Protein AF-A0A416MDY5-F1 (afdb_monomer_lite)

Secondary structure (DSSP, 8-state):
---PPP----------S-SSHHHHHHHHHHHHHHHHHHHS-TTTEEEEEETTTEEEEEESSS-EEEEEGGG--

Foldseek 3Di:
DDDDDPDPPPPDPDPPPDPDPVSVVVVLVVLVVVVCVVPDPPPQWDWDDDPDFWIWIAGPVRDIDIDGCVNRD

Sequence (73 aa):
MTVVAPKKVRSQMKISGAKTIAEYKEIRAKKIQKWIDSHFVEGSVKWEFDGANAIKVTDKTGDSMLVQLSEID

pLDDT: mean 80.85, std 17.16, range [41.06, 96.56]

Radius of gyration: 16.07 Å; chains: 1; bounding box: 26×50×34 Å

Structure (mmCIF, N/CA/C/O backbone):
data_AF-A0A416MDY5-F1
#
_entry.id   AF-A0A416MDY5-F1
#
loop_
_atom_site.group_PDB
_atom_site.id
_atom_site.type_symbol
_atom_site.label_atom_id
_atom_site.label_alt_id
_atom_site.label_comp_id
_atom_site.label_asym_id
_atom_site.label_entity_id
_atom_site.label_seq_id
_atom_site.pdbx_PDB_ins_code
_atom_site.Cartn_x
_atom_site.Cartn_y
_atom_site.Cartn_z
_atom_site.occupancy
_atom_site.B_iso_or_equiv
_atom_site.auth_seq_id
_atom_site.auth_comp_id
_atom_site.auth_asym_id
_atom_site.auth_atom_id
_atom_site.pdbx_PDB_model_num
ATOM 1 N N . MET A 1 1 ? 5.446 -44.451 -17.060 1.00 41.66 1 MET A N 1
ATOM 2 C CA . MET A 1 1 ? 5.527 -43.096 -17.650 1.00 41.66 1 MET A CA 1
ATOM 3 C C . MET A 1 1 ? 4.758 -42.154 -16.744 1.00 41.66 1 MET A C 1
ATOM 5 O O . MET A 1 1 ? 3.542 -42.262 -16.681 1.00 41.66 1 MET A O 1
ATOM 9 N N . THR A 1 2 ? 5.442 -41.309 -15.977 1.00 41.06 2 THR A N 1
ATOM 10 C CA . THR A 1 2 ? 4.779 -40.384 -15.046 1.00 41.06 2 THR A CA 1
ATOM 11 C C . THR A 1 2 ? 4.555 -39.059 -15.764 1.00 41.06 2 THR A C 1
ATOM 13 O O . THR A 1 2 ? 5.508 -38.343 -16.059 1.00 41.06 2 THR A O 1
ATOM 16 N N . VAL A 1 3 ? 3.302 -38.759 -16.097 1.00 50.22 3 VAL A N 1
ATOM 17 C CA . VAL A 1 3 ? 2.892 -37.462 -16.651 1.00 50.22 3 VAL A CA 1
ATOM 18 C C . VAL A 1 3 ? 2.951 -36.422 -15.533 1.00 50.22 3 VAL A C 1
ATOM 20 O O . VAL A 1 3 ? 2.106 -36.396 -14.643 1.00 50.22 3 VAL A O 1
ATOM 23 N N . VAL A 1 4 ? 3.982 -35.580 -15.554 1.00 55.47 4 VAL A N 1
ATOM 24 C CA . VAL A 1 4 ? 4.068 -34.385 -14.708 1.00 55.47 4 VAL A CA 1
ATOM 25 C C . VAL A 1 4 ? 3.173 -33.297 -15.300 1.00 55.47 4 VAL A C 1
ATOM 27 O O . VAL A 1 4 ? 3.376 -32.863 -16.432 1.00 55.47 4 VAL A O 1
ATOM 30 N N . ALA A 1 5 ? 2.167 -32.869 -14.537 1.00 62.81 5 ALA A N 1
ATOM 31 C CA . ALA A 1 5 ? 1.281 -31.767 -14.900 1.00 62.81 5 ALA A CA 1
ATOM 32 C C . ALA A 1 5 ? 2.078 -30.463 -15.122 1.00 62.81 5 ALA A C 1
ATOM 34 O O . ALA A 1 5 ? 3.042 -30.208 -14.390 1.00 62.81 5 ALA A O 1
ATOM 35 N N . PRO A 1 6 ? 1.687 -29.598 -16.079 1.00 55.12 6 PRO A N 1
ATOM 36 C CA . PRO A 1 6 ? 2.345 -28.313 -16.249 1.00 55.12 6 PRO A CA 1
ATOM 37 C C . PRO A 1 6 ? 2.100 -27.456 -15.002 1.00 55.12 6 PRO A C 1
ATOM 39 O O . PRO A 1 6 ? 0.963 -27.118 -14.669 1.00 55.12 6 PRO A O 1
ATOM 42 N N . LYS A 1 7 ? 3.180 -27.096 -14.297 1.00 57.75 7 LYS A N 1
ATOM 43 C CA . LYS A 1 7 ? 3.141 -26.072 -13.247 1.00 57.75 7 LYS A CA 1
ATOM 44 C C . LYS A 1 7 ? 2.538 -24.809 -13.859 1.00 57.75 7 LYS A C 1
ATOM 46 O O . LYS A 1 7 ? 3.156 -24.185 -14.718 1.00 57.75 7 LYS A O 1
ATOM 51 N N . LYS A 1 8 ? 1.340 -24.428 -13.407 1.00 51.12 8 LYS A N 1
ATOM 52 C CA . LYS A 1 8 ? 0.750 -23.115 -13.676 1.00 51.12 8 LYS A CA 1
ATOM 53 C C . LYS A 1 8 ? 1.747 -22.078 -13.167 1.00 51.12 8 LYS A C 1
ATOM 55 O O . LYS A 1 8 ? 1.893 -21.899 -11.958 1.00 51.12 8 LYS A O 1
ATOM 60 N N . VAL A 1 9 ? 2.487 -21.465 -14.085 1.00 55.31 9 VAL A N 1
ATOM 61 C CA . VAL A 1 9 ? 3.372 -20.345 -13.779 1.00 55.31 9 VAL A CA 1
ATOM 62 C C . VAL A 1 9 ? 2.451 -19.242 -13.277 1.00 55.31 9 VAL A C 1
ATOM 64 O O . VAL A 1 9 ? 1.714 -18.644 -14.057 1.00 55.31 9 VAL A O 1
ATOM 67 N N . ARG A 1 10 ? 2.410 -19.038 -11.955 1.00 47.62 10 ARG A N 1
ATOM 68 C CA . ARG A 1 10 ? 1.819 -17.828 -11.383 1.00 47.62 10 ARG A CA 1
ATOM 69 C C . ARG A 1 10 ? 2.568 -16.679 -12.043 1.00 47.62 10 ARG A C 1
ATOM 71 O O . ARG A 1 10 ? 3.798 -16.677 -11.997 1.00 47.62 10 ARG A O 1
ATOM 78 N N . SER A 1 11 ? 1.856 -15.796 -12.739 1.00 49.25 11 SER A N 1
ATOM 79 C CA . SER A 1 11 ? 2.445 -14.610 -13.356 1.00 49.25 11 SER A CA 1
ATOM 80 C C . SER A 1 11 ? 3.103 -13.790 -12.256 1.00 49.25 11 SER A C 1
ATOM 82 O O . SER A 1 11 ? 2.465 -12.957 -11.633 1.00 49.25 11 SER A O 1
ATOM 84 N N . GLN A 1 12 ? 4.388 -14.037 -11.999 1.00 47.56 12 GLN A N 1
ATOM 85 C CA . GLN A 1 12 ? 5.213 -13.113 -11.245 1.00 47.56 12 GLN A CA 1
ATOM 86 C C . GLN A 1 12 ? 5.069 -11.758 -11.922 1.00 47.56 12 GLN A C 1
ATOM 88 O O . GLN A 1 12 ? 5.237 -11.659 -13.140 1.00 47.56 12 GLN A O 1
ATOM 93 N N . MET A 1 13 ? 4.704 -10.762 -11.118 1.00 49.38 13 MET A N 1
ATOM 94 C CA . MET A 1 13 ? 4.520 -9.359 -11.463 1.00 49.38 13 MET A CA 1
ATOM 95 C C . MET A 1 13 ? 5.550 -8.933 -12.519 1.00 49.38 13 MET A C 1
ATOM 97 O O . MET A 1 13 ? 6.708 -8.642 -12.218 1.00 49.38 13 MET A O 1
ATOM 101 N N . LYS A 1 14 ? 5.157 -8.969 -13.797 1.00 49.03 14 LYS A N 1
ATOM 102 C CA . LYS A 1 14 ? 6.069 -8.607 -14.872 1.00 49.03 14 LYS A CA 1
ATOM 103 C C . LYS A 1 14 ? 6.220 -7.095 -14.818 1.00 49.03 14 LYS A C 1
ATOM 105 O O . LYS A 1 14 ? 5.250 -6.367 -15.021 1.00 49.03 14 LYS A O 1
ATOM 110 N N . ILE A 1 15 ? 7.447 -6.616 -14.643 1.00 54.59 15 ILE A N 1
ATOM 111 C CA . ILE A 1 15 ? 7.857 -5.247 -14.997 1.00 54.59 15 ILE A CA 1
ATOM 112 C C . ILE A 1 15 ? 7.806 -5.101 -16.539 1.00 54.59 15 ILE A C 1
ATOM 114 O O . ILE A 1 15 ? 8.720 -4.590 -17.164 1.00 54.59 15 ILE A O 1
ATOM 118 N N . SER A 1 16 ? 6.781 -5.636 -17.214 1.00 55.47 16 SER A N 1
ATOM 119 C CA . SER A 1 16 ? 6.707 -5.698 -18.679 1.00 55.47 16 SER A CA 1
ATOM 120 C C . SER A 1 16 ? 6.141 -4.426 -19.306 1.00 55.47 16 SER A C 1
ATOM 122 O O . SER A 1 16 ? 5.930 -4.407 -20.513 1.00 55.47 16 SER A O 1
ATOM 124 N N . GLY A 1 17 ? 5.861 -3.385 -18.514 1.00 57.59 17 GLY A N 1
ATOM 125 C CA . GLY A 1 17 ? 5.241 -2.148 -19.003 1.00 57.59 17 GLY A CA 1
ATOM 126 C C . GLY A 1 17 ? 5.913 -0.846 -18.571 1.00 57.59 17 GLY A C 1
ATOM 127 O O . GLY A 1 17 ? 5.712 0.156 -19.240 1.00 57.59 17 GLY A O 1
ATOM 128 N N . ALA A 1 18 ? 6.715 -0.841 -17.502 1.00 66.38 18 ALA A N 1
ATOM 129 C CA . ALA A 1 18 ? 7.348 0.383 -17.017 1.00 66.38 18 ALA A CA 1
ATOM 130 C C . ALA A 1 18 ? 8.667 0.643 -17.753 1.00 66.38 18 ALA A C 1
ATOM 132 O O . ALA A 1 18 ? 9.573 -0.189 -17.715 1.00 66.38 18 ALA A O 1
ATOM 133 N N . LYS A 1 19 ? 8.794 1.811 -18.385 1.00 72.50 19 LYS A N 1
ATOM 134 C CA . LYS A 1 19 ? 10.027 2.267 -19.045 1.00 72.50 19 LYS A CA 1
ATOM 135 C C . LYS A 1 19 ? 10.950 3.019 -18.086 1.00 72.50 19 LYS A C 1
ATOM 137 O O . LYS A 1 19 ? 12.134 3.173 -18.373 1.00 72.50 19 LYS A O 1
ATOM 142 N N . THR A 1 20 ? 10.428 3.481 -16.947 1.00 81.00 20 THR A N 1
ATOM 143 C CA . THR A 1 20 ? 11.185 4.216 -15.921 1.00 81.00 20 THR A CA 1
ATOM 144 C C . THR A 1 20 ? 10.826 3.768 -14.500 1.00 81.00 20 THR A C 1
ATOM 146 O O . THR A 1 20 ? 9.767 3.189 -14.257 1.00 81.00 20 THR A O 1
ATOM 149 N N . ILE A 1 21 ? 11.696 4.074 -13.527 1.00 82.44 21 ILE A N 1
ATOM 150 C CA . ILE A 1 21 ? 11.454 3.787 -12.099 1.00 82.44 21 ILE A CA 1
ATOM 151 C C . ILE A 1 21 ? 10.218 4.537 -11.582 1.00 82.44 21 ILE A C 1
ATOM 153 O O . ILE A 1 21 ? 9.468 3.998 -10.770 1.00 82.44 21 ILE A O 1
ATOM 157 N N . ALA A 1 22 ? 9.997 5.772 -12.041 1.00 84.38 22 ALA A N 1
ATOM 158 C CA . ALA A 1 22 ? 8.828 6.563 -11.666 1.00 84.38 22 ALA A CA 1
ATOM 159 C C . ALA A 1 22 ? 7.533 5.887 -12.140 1.00 84.38 22 ALA A C 1
ATOM 161 O O . ALA A 1 22 ? 6.637 5.637 -11.337 1.00 84.38 22 ALA A O 1
ATOM 162 N N . GLU A 1 23 ? 7.489 5.478 -13.408 1.00 80.81 23 GLU A N 1
ATOM 163 C CA . GLU A 1 23 ? 6.349 4.761 -13.983 1.00 80.81 23 GLU A CA 1
ATOM 164 C C . GLU A 1 23 ? 6.092 3.425 -13.270 1.00 80.81 23 GLU A C 1
ATOM 166 O O . GLU A 1 23 ? 4.950 3.078 -12.972 1.00 80.81 23 GLU A O 1
ATOM 171 N N . TYR A 1 24 ? 7.153 2.695 -12.912 1.00 83.44 24 TYR A N 1
ATOM 172 C CA . TYR A 1 24 ? 7.023 1.473 -12.121 1.00 83.44 24 TYR A CA 1
ATOM 173 C C . TYR A 1 24 ? 6.371 1.732 -10.756 1.00 83.44 24 TYR A C 1
ATOM 175 O O . TYR A 1 24 ? 5.470 0.992 -10.355 1.00 83.44 24 TYR A O 1
ATOM 183 N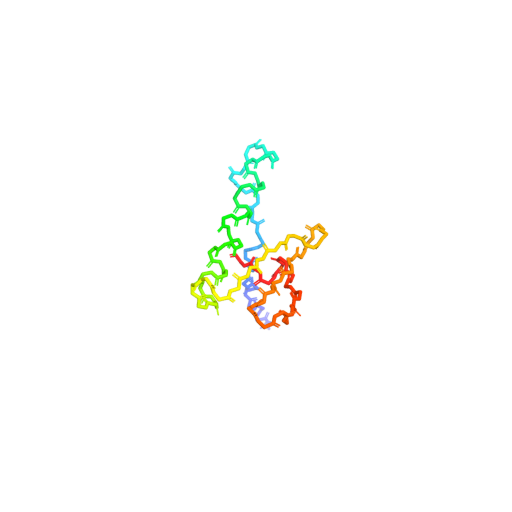 N . LYS A 1 25 ? 6.790 2.793 -10.051 1.00 86.00 25 LYS A N 1
ATOM 184 C CA . LYS A 1 25 ? 6.199 3.184 -8.761 1.00 86.00 25 LYS A CA 1
ATOM 185 C C . LYS A 1 25 ? 4.721 3.546 -8.905 1.00 86.00 25 LYS A C 1
ATOM 187 O O . LYS A 1 25 ? 3.926 3.125 -8.069 1.00 86.00 25 LYS A O 1
ATOM 192 N N . GLU A 1 26 ? 4.340 4.251 -9.969 1.00 88.25 26 GLU A N 1
ATOM 193 C CA . GLU A 1 26 ? 2.936 4.583 -10.239 1.00 88.25 26 GLU A CA 1
ATOM 194 C C . GLU A 1 26 ? 2.084 3.349 -10.544 1.00 88.25 26 GLU A C 1
ATOM 196 O O . GLU A 1 26 ? 1.001 3.191 -9.981 1.00 88.25 26 GLU A O 1
ATOM 201 N N . ILE A 1 27 ? 2.563 2.455 -11.416 1.00 86.88 27 ILE A N 1
ATOM 202 C CA . ILE A 1 27 ? 1.857 1.208 -11.745 1.00 86.88 27 ILE A CA 1
ATOM 203 C C . ILE A 1 27 ? 1.688 0.359 -10.482 1.00 86.88 27 ILE A C 1
ATOM 205 O O . ILE A 1 27 ? 0.603 -0.169 -10.231 1.00 86.88 27 ILE A O 1
ATOM 209 N N . ARG A 1 28 ? 2.740 0.265 -9.663 1.00 87.25 28 ARG A N 1
ATOM 210 C CA . ARG A 1 28 ? 2.709 -0.440 -8.380 1.00 87.25 28 ARG A CA 1
ATOM 211 C C . ARG A 1 28 ? 1.690 0.178 -7.422 1.00 87.25 28 ARG A C 1
ATOM 213 O O . ARG A 1 28 ? 0.866 -0.555 -6.887 1.00 87.25 28 ARG A O 1
ATOM 220 N N . ALA A 1 29 ? 1.692 1.498 -7.246 1.00 90.31 29 ALA A N 1
ATOM 221 C CA . ALA A 1 29 ? 0.721 2.185 -6.394 1.00 90.31 29 ALA A CA 1
ATOM 222 C C . ALA A 1 29 ? -0.724 1.979 -6.882 1.00 90.31 29 ALA A C 1
ATOM 224 O O . ALA A 1 29 ? -1.605 1.677 -6.082 1.00 90.31 29 ALA A O 1
ATOM 225 N N . LYS A 1 30 ? -0.965 2.048 -8.199 1.00 90.44 30 LYS A N 1
ATOM 226 C CA . LYS A 1 30 ? -2.285 1.784 -8.798 1.00 90.44 30 LYS A CA 1
ATOM 227 C C . LYS A 1 30 ? -2.763 0.354 -8.552 1.00 90.44 30 LYS A C 1
ATOM 229 O O . LYS A 1 30 ? -3.947 0.147 -8.309 1.00 90.44 30 LYS A O 1
ATOM 234 N N . LYS A 1 31 ? -1.868 -0.635 -8.627 1.00 89.94 31 LYS A N 1
ATOM 235 C CA . LYS A 1 31 ? -2.199 -2.035 -8.323 1.00 89.94 31 LYS A CA 1
ATOM 236 C C . LYS A 1 31 ? -2.583 -2.224 -6.860 1.00 89.94 31 LYS A C 1
ATOM 238 O O . LYS A 1 31 ? -3.603 -2.841 -6.583 1.00 89.94 31 LYS A O 1
ATOM 243 N N . ILE A 1 32 ? -1.806 -1.638 -5.953 1.00 92.25 32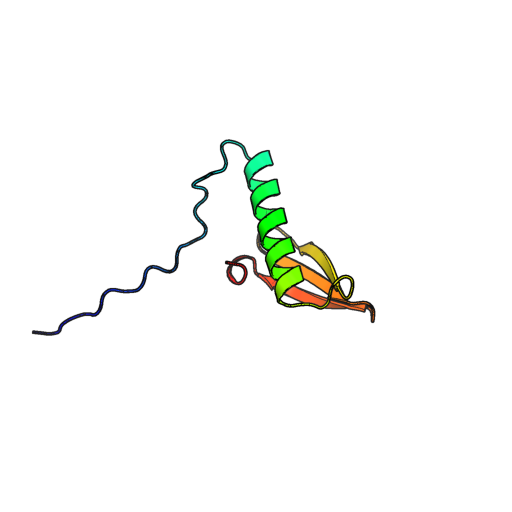 ILE A N 1
ATOM 244 C CA . ILE A 1 32 ? -2.102 -1.673 -4.520 1.00 92.25 32 ILE A CA 1
ATOM 245 C C . ILE A 1 32 ? -3.459 -1.029 -4.238 1.00 92.25 32 ILE A C 1
ATOM 247 O O . ILE A 1 32 ? -4.285 -1.640 -3.571 1.00 92.25 32 ILE A O 1
ATOM 251 N N . GLN A 1 33 ? -3.717 0.157 -4.795 1.00 92.25 33 GLN A N 1
ATOM 252 C CA . GLN A 1 33 ? -4.996 0.839 -4.610 1.00 92.25 33 GLN A CA 1
ATOM 253 C C . GLN A 1 33 ? -6.165 -0.027 -5.090 1.00 92.25 33 GLN A C 1
ATOM 255 O O . GLN A 1 33 ? -7.108 -0.236 -4.341 1.00 92.25 33 GLN A O 1
ATOM 260 N N . LYS A 1 34 ? -6.066 -0.621 -6.287 1.00 92.69 34 LYS A N 1
ATOM 261 C CA . LYS A 1 34 ? -7.097 -1.540 -6.797 1.00 92.69 34 LYS A CA 1
ATOM 262 C C . LYS A 1 34 ? -7.329 -2.737 -5.877 1.00 92.69 34 LYS A C 1
ATOM 264 O O . LYS A 1 34 ? -8.468 -3.156 -5.695 1.00 92.69 34 LYS A O 1
ATOM 269 N N . TRP A 1 35 ? -6.261 -3.301 -5.318 1.00 93.88 35 TRP A N 1
ATOM 270 C CA . TRP A 1 35 ? -6.380 -4.396 -4.363 1.00 93.88 35 TRP A CA 1
ATOM 271 C C . TRP A 1 35 ? -7.114 -3.943 -3.096 1.00 93.88 35 TRP A C 1
ATOM 273 O O . TRP A 1 35 ? -8.072 -4.605 -2.702 1.00 93.88 35 TRP A O 1
ATOM 283 N N . ILE A 1 36 ? -6.761 -2.776 -2.544 1.00 94.06 36 ILE A N 1
ATOM 284 C CA . ILE A 1 36 ? -7.449 -2.175 -1.392 1.00 94.06 36 ILE A CA 1
ATOM 285 C C . ILE A 1 36 ? -8.935 -1.960 -1.690 1.00 94.06 36 ILE A C 1
ATOM 287 O O . ILE A 1 36 ? -9.772 -2.436 -0.930 1.00 94.06 36 ILE A O 1
ATOM 291 N N . ASP A 1 37 ? -9.263 -1.338 -2.823 1.00 93.00 37 ASP A N 1
ATOM 292 C CA . ASP A 1 37 ? -10.646 -1.043 -3.222 1.00 93.00 37 ASP A CA 1
ATOM 293 C C . ASP A 1 37 ? -11.490 -2.318 -3.421 1.00 93.00 37 ASP A C 1
ATOM 295 O O . ASP A 1 37 ? -12.712 -2.286 -3.309 1.00 93.00 37 ASP A O 1
ATOM 299 N N . SER A 1 38 ? -10.847 -3.450 -3.729 1.00 93.56 38 SER A N 1
ATOM 300 C CA . SER A 1 38 ? -11.521 -4.744 -3.917 1.00 93.56 38 SER A CA 1
ATOM 301 C C . SER A 1 38 ? -11.673 -5.579 -2.640 1.00 93.56 38 SER A C 1
ATOM 303 O O . SER A 1 38 ? -12.540 -6.449 -2.598 1.00 93.56 38 SER A O 1
ATOM 305 N N . HIS A 1 39 ? -10.847 -5.338 -1.615 1.00 92.69 39 HIS A N 1
ATOM 306 C CA . HIS A 1 39 ? -10.837 -6.128 -0.373 1.00 92.69 39 HIS A CA 1
ATOM 307 C C . HIS A 1 39 ? -11.405 -5.369 0.830 1.00 92.69 39 HIS A C 1
ATOM 309 O O . HIS A 1 39 ? -11.856 -5.994 1.789 1.00 92.69 39 HIS A O 1
ATOM 315 N N . PHE A 1 40 ? -11.407 -4.037 0.785 1.00 91.69 40 PHE A N 1
ATOM 316 C CA . PHE A 1 40 ? -11.873 -3.180 1.867 1.00 91.69 40 PHE A CA 1
ATOM 317 C C . PHE A 1 40 ? -12.993 -2.263 1.386 1.00 91.69 40 PHE A C 1
ATOM 319 O O . PHE A 1 40 ? -13.074 -1.894 0.217 1.00 91.69 40 PHE A O 1
ATOM 326 N N . VAL A 1 41 ? -13.861 -1.862 2.315 1.00 91.88 41 VAL A N 1
ATOM 327 C CA . VAL A 1 41 ? -14.920 -0.890 2.025 1.00 91.88 41 VAL A CA 1
ATOM 328 C C . VAL A 1 41 ? -14.283 0.461 1.694 1.00 91.88 41 VAL A C 1
ATOM 330 O O . VAL A 1 41 ? -13.321 0.877 2.347 1.00 91.88 41 VAL A O 1
ATOM 333 N N . GLU A 1 42 ? -14.825 1.170 0.708 1.00 90.31 42 GLU A N 1
ATOM 334 C CA . GLU A 1 42 ? -14.300 2.469 0.289 1.00 90.31 42 GLU A CA 1
ATOM 335 C C . GLU A 1 42 ? -14.167 3.440 1.475 1.00 90.31 42 GLU A C 1
ATOM 337 O O . GLU A 1 42 ? -15.070 3.610 2.300 1.00 90.31 42 GLU A O 1
ATOM 342 N N . GLY A 1 43 ? -12.983 4.045 1.597 1.00 90.25 43 GLY A N 1
ATOM 343 C CA . GLY A 1 43 ? -12.666 4.987 2.666 1.00 90.25 43 GLY A CA 1
ATOM 344 C C . GLY A 1 43 ? -12.642 4.383 4.074 1.00 90.25 43 GLY A C 1
ATOM 345 O O . GLY A 1 43 ? -12.611 5.155 5.031 1.00 90.25 43 GLY A O 1
ATOM 346 N N . SER A 1 44 ? -12.688 3.054 4.239 1.00 91.19 44 SER A N 1
ATOM 347 C CA . SER A 1 44 ? -12.597 2.377 5.548 1.00 91.19 44 SER A CA 1
ATOM 348 C C . SER A 1 44 ? -11.163 2.219 6.050 1.00 91.19 44 SER A C 1
ATOM 350 O O . SER A 1 44 ? -10.941 2.215 7.259 1.00 91.19 44 SER A O 1
ATOM 352 N N . VAL A 1 45 ? -10.203 2.153 5.130 1.00 94.81 45 VAL A N 1
ATOM 353 C CA . VA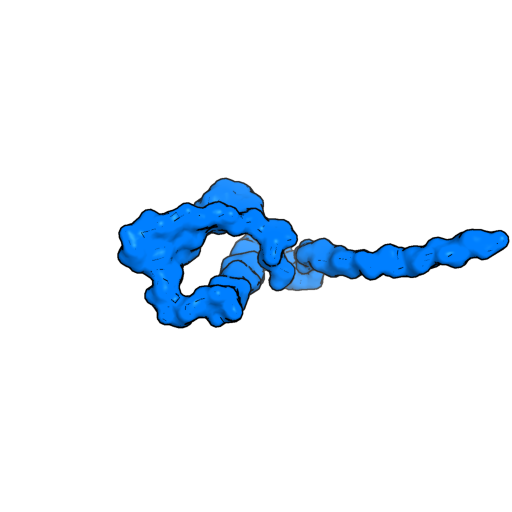L A 1 45 ? -8.787 1.959 5.433 1.00 94.81 45 VAL A CA 1
ATOM 354 C C . VAL A 1 45 ? -7.923 2.979 4.706 1.00 94.81 45 VAL A C 1
ATOM 356 O O . VAL A 1 45 ? -8.293 3.516 3.661 1.00 94.81 45 VAL A O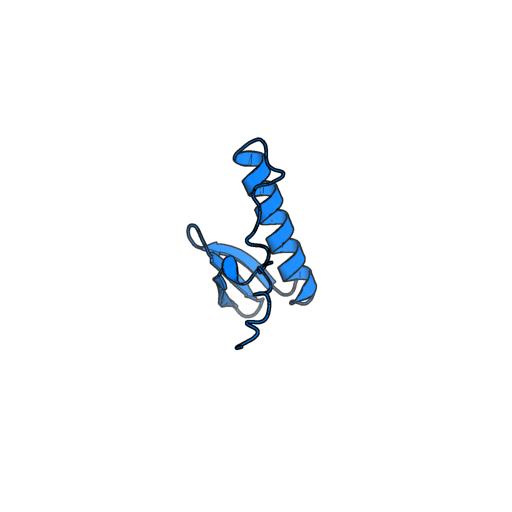 1
ATOM 359 N N . LYS A 1 46 ? -6.746 3.234 5.267 1.00 95.06 46 LYS A N 1
ATOM 360 C CA . LYS A 1 46 ? -5.643 3.957 4.637 1.00 95.06 46 LYS A CA 1
ATOM 361 C C . LYS A 1 46 ? -4.468 3.006 4.509 1.00 95.06 46 LYS A C 1
ATOM 363 O O . LYS A 1 46 ? -4.281 2.147 5.365 1.00 95.06 46 LYS A O 1
ATOM 368 N N . TRP A 1 47 ? -3.665 3.169 3.468 1.00 95.19 47 TRP A N 1
ATOM 369 C CA . TRP A 1 47 ? -2.461 2.370 3.294 1.00 95.19 47 TRP A CA 1
ATOM 370 C C . TRP A 1 47 ? -1.246 3.247 3.015 1.00 95.19 47 TRP A C 1
ATOM 372 O O . TRP A 1 47 ? -1.351 4.311 2.405 1.00 95.19 47 TRP A O 1
ATOM 382 N N . GLU A 1 48 ? -0.090 2.778 3.465 1.00 95.25 48 GLU A N 1
ATOM 383 C CA . GLU A 1 48 ? 1.214 3.389 3.228 1.00 95.25 48 GLU A CA 1
ATOM 384 C C . GLU A 1 48 ? 2.259 2.303 2.957 1.00 95.25 48 GLU A C 1
ATOM 386 O O . GLU A 1 48 ? 2.058 1.135 3.291 1.00 95.25 48 GLU A O 1
ATOM 391 N N . PHE A 1 49 ? 3.372 2.656 2.316 1.00 93.50 49 PHE A N 1
ATOM 392 C CA . PHE A 1 49 ? 4.462 1.703 2.124 1.00 93.50 49 PHE A CA 1
ATOM 393 C C . PHE A 1 49 ? 5.185 1.446 3.441 1.00 93.50 49 PHE A C 1
ATOM 395 O O . PHE A 1 49 ? 5.643 2.389 4.080 1.00 93.50 49 PHE A O 1
ATOM 402 N N . ASP A 1 50 ? 5.357 0.170 3.775 1.00 91.88 50 ASP A N 1
ATOM 403 C CA . ASP A 1 50 ? 6.220 -0.254 4.869 1.00 91.88 50 ASP A CA 1
ATOM 404 C C . ASP A 1 50 ? 7.427 -0.998 4.289 1.00 91.88 50 ASP A C 1
ATOM 406 O O . ASP A 1 50 ? 7.365 -2.154 3.857 1.00 91.88 50 ASP A O 1
ATOM 410 N N . GLY A 1 51 ? 8.535 -0.268 4.170 1.00 88.50 51 GLY A N 1
ATOM 411 C CA . GLY A 1 51 ? 9.753 -0.752 3.531 1.00 88.50 51 GLY A CA 1
ATOM 412 C C . GLY A 1 51 ? 9.621 -1.001 2.022 1.00 88.50 51 GLY A C 1
ATOM 413 O O . GLY A 1 51 ? 8.840 -0.376 1.302 1.00 88.50 51 GLY A O 1
ATOM 414 N N . ALA A 1 52 ? 10.462 -1.900 1.505 1.00 84.25 52 ALA A N 1
ATOM 415 C CA . ALA A 1 52 ? 10.580 -2.127 0.064 1.00 84.25 52 ALA A CA 1
ATOM 416 C C . ALA A 1 52 ? 9.447 -2.993 -0.514 1.00 84.25 52 ALA A C 1
ATOM 418 O O . ALA A 1 52 ? 9.048 -2.777 -1.665 1.00 84.25 52 ALA A O 1
ATOM 419 N N . ASN A 1 53 ? 8.934 -3.946 0.275 1.00 88.19 53 ASN A N 1
ATOM 420 C CA . ASN A 1 53 ? 8.126 -5.073 -0.205 1.00 88.19 53 ASN A CA 1
ATOM 421 C C . ASN A 1 53 ? 6.805 -5.288 0.548 1.00 88.19 53 ASN A C 1
ATOM 423 O O . ASN A 1 53 ? 6.147 -6.299 0.312 1.00 88.19 53 ASN A O 1
ATOM 427 N N . ALA A 1 54 ? 6.386 -4.354 1.401 1.00 93.62 54 ALA A N 1
ATOM 428 C CA . ALA A 1 54 ? 5.109 -4.432 2.097 1.00 93.62 54 ALA A CA 1
ATOM 429 C C . ALA A 1 54 ? 4.377 -3.087 2.094 1.00 93.62 54 ALA A C 1
ATOM 431 O O . ALA A 1 54 ? 4.940 -2.033 1.775 1.00 93.62 54 ALA A O 1
ATOM 432 N N . ILE A 1 55 ? 3.093 -3.151 2.425 1.00 95.19 55 ILE A N 1
ATOM 433 C CA . ILE A 1 55 ? 2.282 -1.997 2.786 1.00 95.19 55 ILE A CA 1
ATOM 434 C C . ILE A 1 55 ? 1.719 -2.199 4.185 1.00 95.19 55 ILE A C 1
ATOM 436 O O . ILE A 1 55 ? 1.389 -3.318 4.580 1.00 95.19 55 ILE A O 1
ATOM 440 N N . LYS A 1 56 ? 1.576 -1.102 4.915 1.00 96.56 56 LYS A N 1
ATOM 441 C CA . LYS A 1 56 ? 0.814 -1.055 6.150 1.00 96.56 56 LYS A CA 1
ATOM 442 C C . LYS A 1 56 ? -0.569 -0.520 5.839 1.00 96.56 56 LYS A C 1
ATOM 444 O O . LYS A 1 56 ? -0.699 0.568 5.285 1.00 96.56 56 LYS A O 1
ATOM 449 N N . VAL A 1 57 ? -1.591 -1.285 6.190 1.00 95.75 57 VAL A N 1
ATOM 450 C CA . VAL A 1 57 ? -2.996 -0.895 6.078 1.00 95.75 57 VAL A CA 1
ATOM 451 C C . VAL A 1 57 ? -3.490 -0.581 7.480 1.00 95.75 57 VAL A C 1
ATOM 453 O O . VAL A 1 57 ? -3.356 -1.416 8.367 1.00 95.75 57 VAL A O 1
ATOM 456 N N . THR A 1 58 ? -4.022 0.619 7.684 1.00 96.25 58 THR A N 1
ATOM 457 C CA . THR A 1 58 ? -4.571 1.091 8.960 1.00 96.25 58 THR A CA 1
ATOM 458 C C . THR A 1 58 ? -6.035 1.446 8.761 1.00 96.25 58 THR A C 1
ATOM 460 O O . THR A 1 58 ? -6.374 2.168 7.820 1.00 96.25 58 THR A O 1
ATOM 463 N N . ASP A 1 59 ? -6.908 0.943 9.619 1.00 94.00 59 ASP A N 1
ATOM 464 C CA . ASP A 1 59 ? -8.331 1.252 9.565 1.00 94.00 59 ASP A CA 1
ATOM 465 C C . ASP A 1 59 ? -8.680 2.546 10.328 1.00 94.00 59 ASP A C 1
ATOM 467 O O . ASP A 1 59 ? -7.816 3.331 10.729 1.00 94.00 59 ASP A O 1
ATOM 471 N N . LYS A 1 60 ? -9.980 2.805 10.501 1.00 92.06 60 LYS A N 1
ATOM 472 C CA . LYS A 1 60 ? -10.471 3.962 11.264 1.00 92.06 60 LYS A CA 1
ATOM 473 C C . LYS A 1 60 ? -10.381 3.799 12.780 1.00 92.06 60 LYS A C 1
ATOM 475 O O . LYS A 1 60 ? -10.426 4.821 13.463 1.00 92.06 60 LYS A O 1
ATOM 480 N N . THR A 1 61 ? -10.316 2.575 13.307 1.00 93.50 61 THR A N 1
ATOM 481 C CA . THR A 1 61 ? -10.172 2.342 14.756 1.00 93.50 61 THR A CA 1
ATOM 482 C C . THR A 1 61 ? -8.726 2.545 15.200 1.00 93.50 61 THR A C 1
ATOM 484 O O . THR A 1 61 ? -8.480 2.789 16.380 1.00 93.50 61 THR A O 1
ATOM 487 N N . GLY A 1 62 ? -7.790 2.539 14.245 1.00 89.94 62 GLY A N 1
ATOM 488 C CA . GLY A 1 62 ? -6.355 2.656 14.479 1.00 89.94 62 GLY A CA 1
ATOM 489 C C . GLY A 1 62 ? -5.654 1.300 14.483 1.00 89.94 62 GLY A C 1
ATOM 490 O O . GLY A 1 62 ? -4.441 1.249 14.701 1.00 89.94 62 GLY A O 1
ATOM 491 N N . ASP A 1 63 ? -6.387 0.219 14.211 1.00 95.06 63 ASP A N 1
ATOM 492 C CA . ASP A 1 63 ? -5.809 -1.099 14.025 1.00 95.06 63 ASP A CA 1
ATOM 493 C C . ASP A 1 63 ? -5.079 -1.153 12.686 1.00 95.06 63 ASP A C 1
ATOM 495 O O . ASP A 1 63 ? -5.502 -0.578 11.677 1.00 95.06 63 ASP A O 1
ATOM 499 N N . SER A 1 64 ? -3.930 -1.827 12.680 1.00 94.56 64 SER A N 1
ATOM 500 C CA . SER A 1 64 ? -3.086 -1.900 11.493 1.00 94.56 64 SER A CA 1
ATOM 501 C C . SER A 1 64 ? -2.564 -3.301 11.224 1.00 94.56 64 SER A C 1
ATOM 503 O O . SER A 1 64 ? -2.289 -4.074 12.139 1.00 94.56 64 SER A O 1
ATOM 505 N N . MET A 1 65 ? -2.417 -3.613 9.939 1.00 94.25 65 MET A N 1
ATOM 506 C CA . MET A 1 65 ? -1.882 -4.876 9.440 1.00 94.25 65 MET A CA 1
ATOM 507 C C . MET A 1 65 ? -0.830 -4.628 8.360 1.00 94.25 65 MET A C 1
ATOM 509 O O . MET A 1 65 ? -0.881 -3.626 7.644 1.00 94.25 65 MET A O 1
ATOM 513 N N . LEU A 1 66 ? 0.116 -5.557 8.233 1.00 94.88 66 LEU A N 1
ATOM 514 C CA . LEU A 1 66 ? 1.111 -5.555 7.166 1.00 94.88 66 LEU A CA 1
ATOM 515 C C . LEU A 1 66 ? 0.719 -6.552 6.084 1.00 94.88 66 LEU A C 1
ATOM 517 O O . LEU A 1 66 ? 0.504 -7.725 6.377 1.00 94.88 66 LEU A O 1
ATOM 521 N N . VAL A 1 67 ? 0.677 -6.082 4.841 1.00 93.31 67 VAL A N 1
ATOM 522 C CA . VAL A 1 67 ? 0.385 -6.896 3.658 1.00 93.31 67 VAL A CA 1
ATOM 523 C C . VAL A 1 67 ? 1.619 -6.907 2.771 1.00 93.31 67 VAL A C 1
ATOM 525 O O . VAL A 1 67 ? 2.141 -5.852 2.392 1.00 93.31 67 VAL A O 1
ATOM 528 N N . GLN A 1 68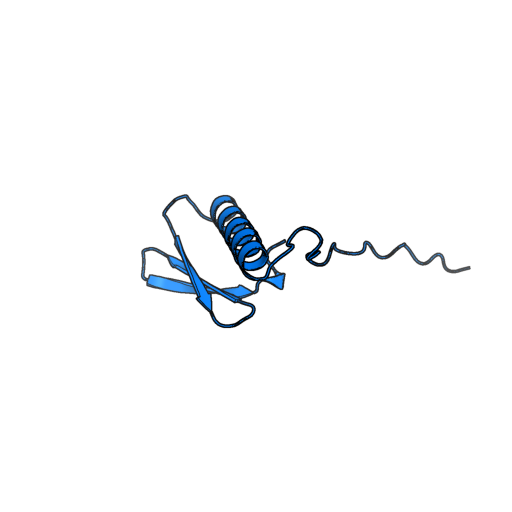 ? 2.113 -8.100 2.443 1.00 92.50 68 GLN A N 1
ATOM 529 C CA . GLN A 1 68 ? 3.265 -8.230 1.554 1.00 92.50 68 GLN A CA 1
ATOM 530 C C . GLN A 1 68 ? 2.822 -7.969 0.114 1.00 92.50 68 GLN A C 1
ATOM 532 O O . GLN A 1 68 ? 1.793 -8.463 -0.336 1.00 92.50 68 GLN A O 1
ATOM 537 N N . LEU A 1 69 ? 3.630 -7.259 -0.672 1.00 88.81 69 LEU A N 1
ATOM 538 C CA . LEU A 1 69 ? 3.301 -7.013 -2.083 1.00 88.81 69 LEU A CA 1
ATOM 539 C C . LEU A 1 69 ? 3.227 -8.296 -2.906 1.00 88.81 69 LEU A C 1
ATOM 541 O O . LEU A 1 69 ? 2.595 -8.307 -3.951 1.00 88.81 69 LEU A O 1
ATOM 545 N N . SER A 1 70 ? 3.873 -9.372 -2.454 1.00 87.44 70 SER A N 1
ATOM 546 C CA . SER A 1 70 ? 3.747 -10.696 -3.066 1.00 87.44 70 SER A CA 1
ATOM 547 C C . SER A 1 70 ? 2.340 -11.288 -2.952 1.00 87.44 70 SER A C 1
ATOM 549 O O . SER A 1 70 ? 2.033 -12.235 -3.670 1.00 87.44 70 SER A O 1
ATOM 551 N N . GLU A 1 71 ? 1.514 -10.772 -2.041 1.00 85.38 71 GLU A N 1
ATOM 552 C CA . GLU A 1 71 ? 0.104 -11.146 -1.880 1.00 85.38 71 GLU A CA 1
ATOM 553 C C . GLU A 1 71 ? -0.822 -10.297 -2.766 1.00 85.38 71 GLU A C 1
ATOM 555 O O . GLU A 1 71 ? -1.991 -10.638 -2.938 1.00 85.38 71 GLU A O 1
ATOM 560 N N . ILE A 1 72 ? -0.292 -9.223 -3.362 1.00 83.94 72 ILE A N 1
ATOM 561 C CA . ILE A 1 72 ? -1.007 -8.298 -4.242 1.00 83.94 72 ILE A CA 1
ATOM 562 C C . ILE A 1 72 ? -0.645 -8.627 -5.701 1.00 83.94 72 IL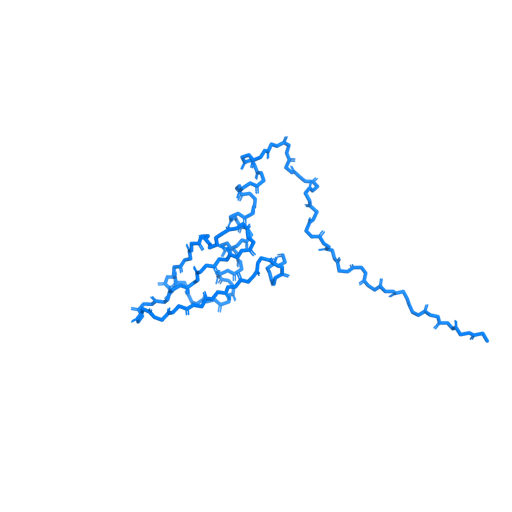E A C 1
ATOM 564 O O . ILE A 1 72 ? 0.451 -8.305 -6.164 1.00 83.94 72 ILE A O 1
ATOM 568 N N . ASP A 1 73 ? -1.566 -9.267 -6.425 1.00 67.44 73 ASP A N 1
ATOM 569 C CA . ASP A 1 73 ? -1.403 -9.680 -7.838 1.00 67.44 73 ASP A CA 1
ATOM 570 C C . ASP A 1 73 ? -1.598 -8.506 -8.840 1.00 67.44 73 ASP A C 1
ATOM 572 O O . ASP A 1 73 ? -2.642 -7.817 -8.778 1.00 67.44 73 ASP A O 1
#